Protein AF-A0A955TET7-F1 (afdb_monomer)

Sequence (62 aa):
SIVADDCQFRSHCSFDSGVIRPDHQFVLTRLAPGQYPYHCGLHPFMRGLLTIHTAHSPSSDI

Solvent-accessible surface area (backbone atoms only — not comparable to full-atom values): 4122 Å² total; per-residue (Å²): 52,50,30,30,71,69,40,51,93,84,78,52,49,91,44,68,58,48,79,67,52,90,98,56,85,77,86,84,89,81,77,72,65,45,80,44,48,29,31,25,80,85,44,77,84,49,65,53,73,48,75,40,71,71,89,70,77,79,81,83,80,129

Mean predicted aligned error: 6.12 Å

pLDDT: mean 88.9, std 10.7, range [61.97, 97.5]

Secondary structure (DSSP, 8-state):
-EEETT-BTTTB-S-B---PPTT---------SEEEEEEESS-TT-EEEEEE---PPP----

Foldseek 3Di:
DKFFPPCDPVPDGQDDQPDADPPGDGDDDDDDADKTWIADPVHRPRIDIDGDDDPDDPPPDD

Nearest PDB structures (foldseek):
  2l3s-assembly1_A  TM=2.427E-01  e=4.629E+00  Gallus gallus

Structure (mmCIF, N/CA/C/O backbone):
data_AF-A0A955TET7-F1
#
_entry.id   AF-A0A955TET7-F1
#
loop_
_atom_site.group_PDB
_atom_site.id
_atom_site.type_symbol
_atom_site.label_atom_id
_atom_site.label_alt_id
_atom_site.label_comp_id
_atom_site.label_asym_id
_atom_site.label_entity_id
_atom_site.label_seq_id
_atom_site.pdbx_PDB_ins_code
_atom_site.Cartn_x
_atom_site.Cartn_y
_atom_site.Cartn_z
_atom_site.occupancy
_atom_site.B_iso_or_equiv
_atom_site.auth_seq_id
_atom_site.auth_comp_id
_atom_site.auth_asym_id
_atom_site.auth_atom_id
_atom_site.pdbx_PDB_model_num
ATOM 1 N N . SER A 1 1 ? 4.642 -7.925 -4.247 1.00 92.12 1 SER A N 1
ATOM 2 C CA . SER A 1 1 ? 4.195 -7.720 -2.861 1.00 92.12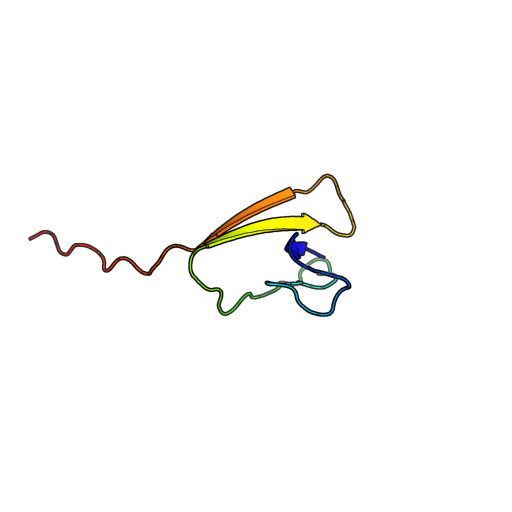 1 SER A CA 1
ATOM 3 C C . SER A 1 1 ? 4.133 -6.253 -2.626 1.00 92.12 1 SER A C 1
ATOM 5 O O . SER A 1 1 ? 5.164 -5.610 -2.722 1.00 92.12 1 SER A O 1
ATOM 7 N N . ILE A 1 2 ? 2.916 -5.747 -2.475 1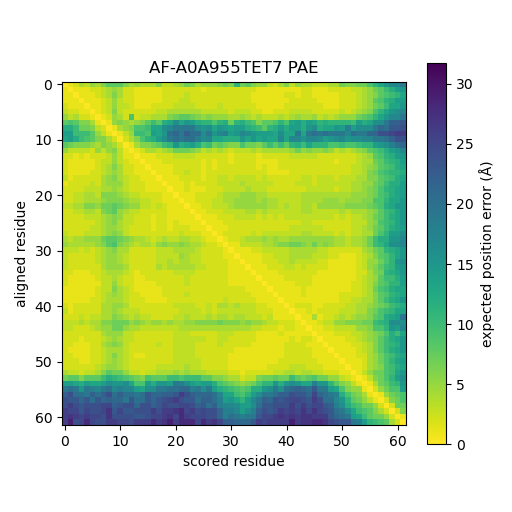.00 95.00 2 ILE A N 1
ATOM 8 C CA . ILE A 1 2 ? 2.634 -4.363 -2.123 1.00 95.00 2 ILE A CA 1
ATOM 9 C C . ILE A 1 2 ? 2.315 -4.377 -0.633 1.00 95.00 2 ILE A C 1
ATOM 11 O O . ILE A 1 2 ? 1.388 -5.072 -0.215 1.00 95.00 2 ILE A O 1
ATOM 15 N N . VAL A 1 3 ? 3.121 -3.671 0.149 1.00 94.62 3 VAL A N 1
ATOM 16 C CA . VAL A 1 3 ? 3.112 -3.727 1.612 1.00 94.62 3 VAL A CA 1
ATOM 17 C C . VAL A 1 3 ? 2.971 -2.313 2.143 1.00 94.62 3 VAL A C 1
ATOM 19 O O . VAL A 1 3 ? 3.674 -1.415 1.678 1.00 94.62 3 VAL A O 1
ATOM 22 N N . ALA A 1 4 ? 2.069 -2.119 3.101 1.00 95.44 4 ALA A N 1
ATOM 23 C CA . ALA A 1 4 ? 1.973 -0.863 3.828 1.00 95.44 4 ALA A CA 1
ATOM 24 C C . ALA A 1 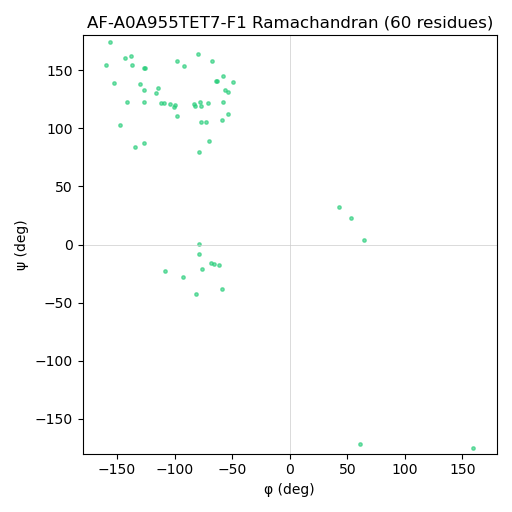4 ? 3.256 -0.606 4.642 1.00 95.44 4 ALA A C 1
ATOM 26 O O . ALA A 1 4 ? 3.838 -1.524 5.223 1.00 95.44 4 ALA A O 1
ATOM 27 N N . ASP A 1 5 ? 3.706 0.646 4.692 1.00 94.25 5 ASP A N 1
ATOM 28 C CA . ASP A 1 5 ? 4.957 1.030 5.360 1.00 94.25 5 ASP A CA 1
ATOM 29 C C . ASP A 1 5 ? 4.875 0.880 6.894 1.00 94.25 5 ASP A C 1
ATOM 31 O O . ASP A 1 5 ? 5.902 0.837 7.567 1.00 94.25 5 ASP A O 1
ATOM 35 N N . ASP A 1 6 ? 3.667 0.753 7.453 1.00 92.81 6 ASP A N 1
ATOM 36 C CA . ASP A 1 6 ? 3.418 0.520 8.881 1.00 92.81 6 ASP A CA 1
ATOM 37 C C . ASP A 1 6 ? 3.632 -0.940 9.327 1.00 92.81 6 ASP A C 1
ATOM 39 O O . ASP A 1 6 ? 3.476 -1.262 10.504 1.00 92.81 6 ASP A O 1
ATOM 43 N N . CYS A 1 7 ? 4.013 -1.818 8.399 1.00 88.62 7 CYS A N 1
ATOM 44 C CA . CYS A 1 7 ? 4.213 -3.242 8.625 1.00 88.62 7 CYS A CA 1
ATOM 45 C C . CYS A 1 7 ? 5.461 -3.513 9.486 1.00 88.62 7 CYS A C 1
ATOM 47 O O . CYS A 1 7 ? 6.569 -3.716 8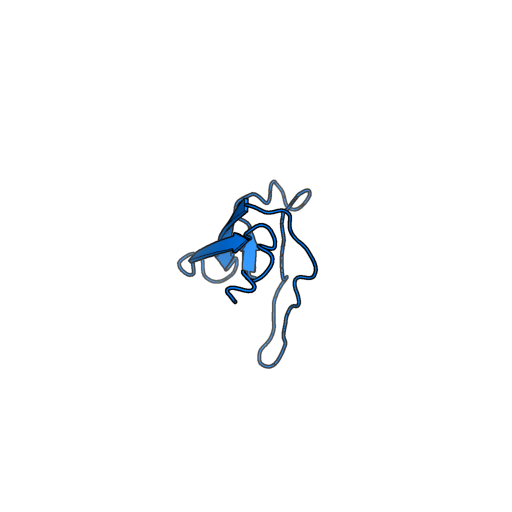.983 1.00 88.62 7 CYS A O 1
ATOM 49 N N . GLN A 1 8 ? 5.290 -3.546 10.810 1.00 76.81 8 GLN A N 1
ATOM 50 C CA . GLN A 1 8 ? 6.356 -3.896 11.754 1.00 76.81 8 GLN A CA 1
ATOM 51 C C . GLN A 1 8 ? 6.561 -5.415 11.786 1.00 76.81 8 GLN A C 1
ATOM 53 O O . GLN A 1 8 ? 5.622 -6.161 12.057 1.00 76.81 8 GLN A O 1
ATOM 58 N N . PHE A 1 9 ? 7.786 -5.879 11.500 1.00 65.75 9 PHE A N 1
ATOM 59 C CA . PHE A 1 9 ? 8.217 -7.287 11.603 1.00 65.75 9 PHE A CA 1
ATOM 60 C C . PHE A 1 9 ? 7.208 -8.332 11.069 1.00 65.75 9 PHE A C 1
ATOM 62 O O . PHE A 1 9 ? 7.143 -9.450 11.575 1.00 65.75 9 PHE A O 1
ATOM 69 N N . ARG A 1 10 ? 6.423 -7.981 10.036 1.00 64.56 10 ARG A N 1
ATOM 70 C CA . ARG A 1 10 ? 5.359 -8.815 9.438 1.00 64.56 10 ARG A CA 1
ATOM 71 C C . ARG A 1 10 ? 4.313 -9.362 10.430 1.00 64.56 10 ARG A C 1
ATOM 73 O O . ARG A 1 10 ? 3.673 -10.364 10.124 1.00 64.56 10 ARG A O 1
ATOM 80 N N . SER A 1 11 ? 4.125 -8.743 11.598 1.00 67.88 11 SER A N 1
ATOM 81 C CA . SER A 1 11 ? 3.143 -9.191 12.603 1.00 67.88 11 SER A CA 1
ATOM 82 C C . SER A 1 11 ? 1.927 -8.271 12.725 1.00 67.88 11 SER A C 1
ATOM 84 O O . SER A 1 11 ? 0.864 -8.730 13.136 1.00 67.88 11 SER A O 1
ATOM 86 N N . HIS A 1 12 ? 2.047 -6.999 12.331 1.00 80.75 12 HIS A N 1
ATOM 87 C CA . HIS A 1 12 ? 0.938 -6.045 12.320 1.00 80.75 12 HIS A CA 1
ATOM 88 C C . HIS A 1 12 ? 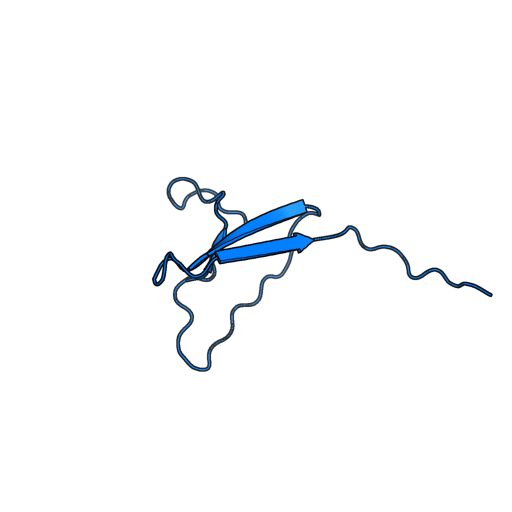1.116 -5.057 11.164 1.00 80.75 12 HIS A C 1
ATOM 90 O O . HIS A 1 12 ? 1.961 -4.168 11.223 1.00 80.75 12 HIS A O 1
ATOM 96 N N . CYS A 1 13 ? 0.357 -5.251 10.089 1.00 89.00 13 CYS A N 1
ATOM 97 C CA . CYS A 1 13 ? 0.439 -4.450 8.868 1.00 89.00 13 CYS A CA 1
ATOM 98 C C . CYS A 1 13 ? -0.974 -4.008 8.506 1.00 89.00 13 CYS A C 1
ATOM 100 O O . CYS A 1 13 ? -1.890 -4.831 8.581 1.00 89.00 13 CYS A O 1
ATOM 102 N N . SER A 1 14 ? -1.161 -2.756 8.081 1.00 94.19 14 SER A N 1
ATOM 103 C CA . SER A 1 14 ? -2.476 -2.328 7.584 1.00 94.19 14 SER A CA 1
ATOM 104 C C . SER A 1 14 ? -2.918 -3.173 6.389 1.00 94.19 14 SER A C 1
ATOM 106 O O . SER A 1 14 ? -4.084 -3.550 6.291 1.00 94.19 14 SER A O 1
ATOM 108 N N . PHE A 1 15 ? -1.976 -3.521 5.505 1.00 94.44 15 PHE A N 1
ATOM 109 C CA . PHE A 1 15 ? -2.145 -4.570 4.502 1.00 94.44 15 PHE A CA 1
ATOM 110 C C . PHE A 1 15 ? -0.796 -5.090 3.971 1.00 94.44 15 PHE A C 1
ATOM 112 O O . PHE A 1 15 ? 0.205 -4.371 3.950 1.00 94.44 15 PHE A O 1
ATOM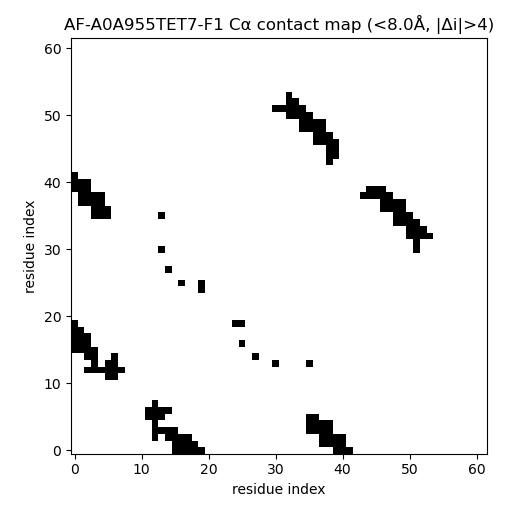 119 N N . ASP A 1 16 ? -0.797 -6.333 3.484 1.00 94.12 16 ASP A N 1
ATOM 120 C CA . ASP A 1 16 ? 0.253 -6.933 2.648 1.00 94.12 16 ASP A CA 1
ATOM 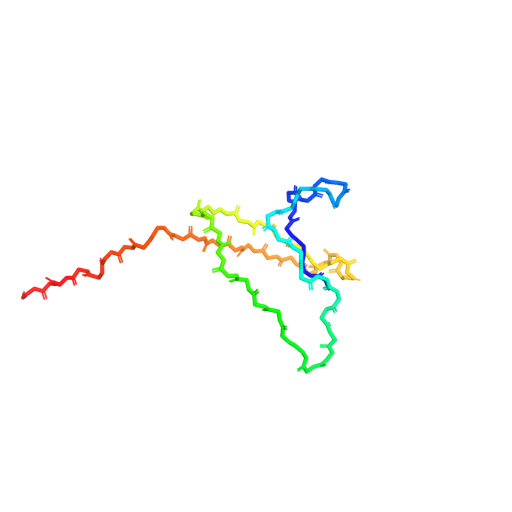121 C C . ASP A 1 16 ? -0.440 -7.800 1.591 1.00 94.12 16 ASP A C 1
ATOM 123 O O . ASP A 1 16 ? -1.214 -8.698 1.926 1.00 94.12 16 ASP A O 1
ATOM 127 N N . SER A 1 17 ? -0.191 -7.522 0.311 1.00 94.38 17 SER A N 1
ATOM 128 C CA . SER A 1 17 ? -0.783 -8.303 -0.777 1.00 94.38 17 SER A CA 1
ATOM 129 C C . SER A 1 17 ? -0.096 -9.644 -1.040 1.00 94.38 17 SER A C 1
ATOM 131 O O . SER A 1 17 ? -0.572 -10.432 -1.858 1.00 94.38 17 SER A O 1
ATOM 133 N N . GLY A 1 18 ? 1.046 -9.908 -0.398 1.00 93.38 18 GLY A N 1
ATOM 134 C CA . GLY A 1 18 ? 1.931 -11.008 -0.761 1.00 93.38 18 GLY A CA 1
ATOM 135 C C . GLY A 1 18 ? 2.454 -10.867 -2.196 1.00 93.38 18 GLY A C 1
ATOM 136 O O . GLY A 1 18 ? 2.304 -9.842 -2.863 1.00 93.38 18 GLY A O 1
ATOM 137 N N . VAL A 1 19 ? 3.141 -11.878 -2.723 1.00 94.50 19 VAL A N 1
ATOM 138 C CA . VAL A 1 19 ? 3.570 -11.834 -4.131 1.00 94.50 19 VAL A CA 1
ATOM 139 C C . VAL A 1 19 ? 2.360 -12.045 -5.042 1.00 94.50 19 VAL A C 1
ATOM 141 O O . VAL A 1 19 ? 1.885 -13.164 -5.202 1.00 94.50 19 VAL A O 1
ATOM 144 N N . ILE A 1 20 ? 1.900 -10.967 -5.677 1.00 94.56 20 ILE A N 1
ATOM 145 C CA . ILE A 1 20 ? 0.935 -11.028 -6.777 1.00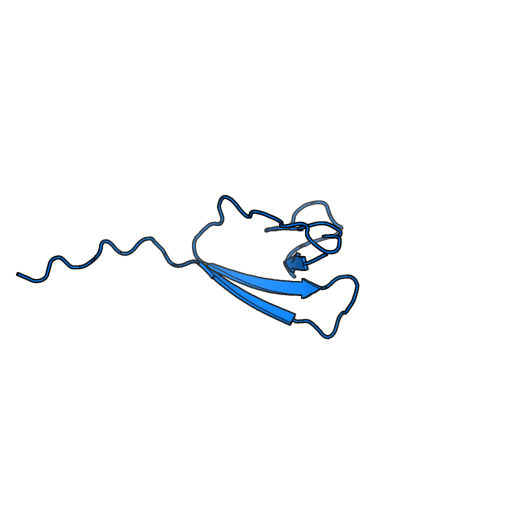 94.56 20 ILE A CA 1
ATOM 146 C C . ILE A 1 20 ? 1.688 -11.465 -8.040 1.00 94.56 20 ILE A C 1
ATOM 148 O O . ILE A 1 20 ? 2.645 -10.806 -8.451 1.00 94.56 20 ILE A O 1
ATOM 152 N N . ARG A 1 21 ? 1.295 -12.602 -8.620 1.00 94.31 21 ARG A N 1
ATOM 153 C CA . ARG A 1 21 ? 1.854 -13.125 -9.877 1.00 94.31 21 ARG A CA 1
ATOM 154 C C . ARG A 1 21 ? 1.243 -12.397 -11.088 1.00 94.31 21 ARG A C 1
ATOM 156 O O . ARG A 1 21 ? 0.196 -11.770 -10.929 1.00 94.31 21 ARG A O 1
ATOM 163 N N . PRO A 1 22 ? 1.852 -12.492 -12.285 1.00 93.75 22 PRO A N 1
ATOM 164 C CA . PRO A 1 22 ? 1.218 -12.020 -13.515 1.00 93.75 22 PRO A CA 1
ATOM 165 C C . PRO A 1 22 ? -0.214 -12.554 -13.642 1.00 93.75 22 PRO A C 1
ATOM 167 O O . PRO A 1 22 ? -0.466 -13.693 -13.260 1.00 93.75 22 PRO A O 1
ATOM 170 N N . ASP A 1 23 ? -1.134 -11.717 -14.117 1.00 95.94 23 ASP A N 1
ATOM 171 C CA . ASP A 1 23 ? -2.566 -12.014 -14.301 1.00 95.94 23 ASP A CA 1
ATOM 172 C C . ASP A 1 23 ? -3.385 -12.296 -13.025 1.00 95.94 23 ASP A C 1
ATOM 174 O O . ASP A 1 23 ? -4.586 -12.557 -13.100 1.00 95.94 23 ASP A O 1
ATOM 178 N N . HIS A 1 24 ? -2.788 -12.176 -11.836 1.00 95.31 24 HIS A N 1
ATOM 179 C CA . HIS A 1 24 ? -3.507 -12.259 -10.565 1.00 95.31 24 HIS A CA 1
ATOM 180 C C . HIS A 1 24 ? -3.845 -10.878 -9.999 1.00 95.31 24 HIS A C 1
ATOM 182 O O . HIS A 1 24 ? -3.201 -9.871 -10.291 1.00 95.31 24 HIS A O 1
ATOM 188 N N . GLN A 1 25 ? -4.851 -10.850 -9.127 1.00 95.44 25 GLN A N 1
ATOM 189 C CA . GLN A 1 25 ? -5.290 -9.650 -8.426 1.00 95.44 25 GLN A CA 1
ATOM 190 C C . GLN A 1 25 ? -5.294 -9.885 -6.918 1.00 95.44 25 GLN A C 1
ATOM 192 O O . GLN A 1 25 ? -5.486 -11.005 -6.444 1.00 95.44 25 GLN A O 1
ATOM 197 N N . PHE A 1 26 ? -5.102 -8.802 -6.172 1.00 95.25 26 PHE A N 1
ATOM 198 C CA . PHE A 1 26 ? -5.296 -8.751 -4.731 1.00 95.25 26 PHE A CA 1
ATOM 199 C C . PHE A 1 26 ? -6.454 -7.804 -4.429 1.00 95.25 26 PHE A C 1
ATOM 201 O O . PHE A 1 26 ? -6.520 -6.711 -4.990 1.00 95.25 26 PHE A O 1
ATOM 208 N N . VAL A 1 27 ? -7.351 -8.220 -3.537 1.00 95.75 27 VAL A N 1
ATOM 209 C CA . VAL A 1 27 ? -8.524 -7.440 -3.134 1.00 95.75 27 VAL A CA 1
ATOM 210 C C . VAL A 1 27 ? -8.354 -7.016 -1.681 1.00 95.75 27 VAL A C 1
ATOM 212 O O . VAL A 1 27 ? -8.229 -7.856 -0.793 1.00 95.75 27 VAL A O 1
ATOM 215 N N . LEU A 1 28 ? -8.380 -5.705 -1.447 1.00 93.56 28 LEU A N 1
ATOM 216 C CA . LEU A 1 28 ? -8.343 -5.107 -0.118 1.00 93.56 28 LEU A CA 1
ATOM 217 C C . LEU A 1 28 ? -9.764 -4.748 0.321 1.00 93.56 28 LEU A C 1
ATOM 219 O O . LEU A 1 28 ? -10.381 -3.852 -0.247 1.00 93.56 28 LEU A O 1
ATOM 223 N N . THR A 1 29 ? -10.299 -5.459 1.314 1.00 89.19 29 THR A N 1
ATOM 224 C CA . THR A 1 29 ? -11.739 -5.403 1.610 1.00 89.19 29 THR A CA 1
ATOM 225 C C . THR A 1 29 ? -12.146 -4.200 2.456 1.00 89.19 29 THR A C 1
ATOM 227 O O . THR A 1 29 ? -13.186 -3.601 2.199 1.00 89.19 29 THR A O 1
ATOM 230 N N . ARG A 1 30 ? -11.375 -3.859 3.497 1.00 87.81 30 ARG A N 1
ATOM 231 C CA . ARG A 1 30 ? -11.676 -2.744 4.408 1.00 87.81 30 ARG A CA 1
ATOM 232 C C . ARG A 1 30 ? -10.407 -2.179 5.032 1.00 87.81 30 ARG A C 1
ATOM 234 O O . ARG A 1 30 ? -9.556 -2.932 5.491 1.00 87.81 30 ARG A O 1
ATOM 241 N N . LEU A 1 31 ? -10.366 -0.857 5.119 1.00 93.12 31 LEU A N 1
ATOM 242 C CA . LEU A 1 31 ? -9.426 -0.076 5.913 1.00 93.12 31 LEU A CA 1
ATOM 243 C C . LEU A 1 31 ? -10.201 1.042 6.610 1.00 93.12 31 LEU A C 1
ATOM 245 O O . LEU A 1 31 ? -11.264 1.456 6.138 1.00 93.12 31 LEU A O 1
ATOM 249 N N . ALA A 1 32 ? -9.682 1.516 7.738 1.00 93.00 32 ALA A N 1
ATOM 250 C CA . ALA A 1 32 ? -10.209 2.723 8.357 1.00 93.00 32 ALA A CA 1
ATOM 251 C C . ALA A 1 32 ? -9.901 3.949 7.469 1.00 93.00 32 ALA A C 1
ATOM 253 O O . ALA A 1 32 ? -8.974 3.908 6.658 1.00 93.00 32 ALA A O 1
ATOM 254 N N . PRO A 1 33 ? -10.655 5.052 7.597 1.00 95.31 33 PRO A N 1
ATOM 255 C CA . PRO A 1 33 ? -10.259 6.319 7.001 1.00 95.31 33 PRO A CA 1
ATOM 256 C C . PRO A 1 33 ? -8.864 6.730 7.477 1.00 95.31 33 PRO A C 1
ATOM 258 O O . PRO A 1 33 ? -8.568 6.669 8.671 1.00 95.31 33 PRO A O 1
ATOM 261 N N . GLY A 1 34 ? -8.008 7.141 6.548 1.00 94.38 34 GLY A N 1
ATOM 262 C CA . GLY A 1 34 ? -6.607 7.406 6.841 1.00 94.38 34 GLY A CA 1
ATOM 263 C C . GLY A 1 34 ? -5.713 7.372 5.610 1.00 94.38 34 GLY A C 1
ATOM 264 O O . GLY A 1 34 ? -6.175 7.242 4.476 1.00 94.38 34 GLY A O 1
ATOM 265 N N . GLN A 1 35 ? -4.414 7.509 5.859 1.00 96.56 35 GLN A N 1
ATOM 266 C CA . GLN A 1 35 ? -3.365 7.479 4.849 1.00 96.56 35 GLN A CA 1
ATOM 267 C C . GLN A 1 35 ? -2.451 6.282 5.085 1.00 96.56 35 GLN A C 1
ATOM 269 O O . GLN A 1 35 ? -1.947 6.084 6.188 1.00 96.56 35 GLN A O 1
ATOM 274 N N . TYR A 1 36 ? -2.216 5.521 4.024 1.00 96.44 36 TYR A N 1
ATOM 275 C CA . TYR A 1 36 ? -1.441 4.292 4.041 1.00 96.44 36 TYR A CA 1
ATOM 276 C C . TYR A 1 36 ? -0.350 4.383 2.969 1.00 96.44 36 TYR A C 1
ATOM 278 O O . TYR A 1 36 ? -0.591 4.017 1.812 1.00 96.44 36 TYR A O 1
ATOM 286 N N . PRO A 1 37 ? 0.831 4.939 3.297 1.00 97.00 37 PRO A N 1
ATOM 287 C CA . PRO A 1 37 ? 1.986 4.851 2.417 1.00 97.00 37 PRO A CA 1
ATOM 288 C C . PRO A 1 37 ? 2.382 3.384 2.258 1.00 97.00 37 PRO A C 1
ATOM 290 O O . PRO A 1 37 ? 2.303 2.601 3.206 1.00 97.00 37 PRO A O 1
ATOM 293 N N . TYR A 1 38 ? 2.761 2.999 1.047 1.00 96.19 38 TYR A N 1
ATOM 294 C CA . TYR A 1 38 ? 3.104 1.622 0.727 1.00 96.19 38 TYR A CA 1
ATOM 295 C C . TYR A 1 38 ? 4.255 1.551 -0.265 1.00 96.19 38 TYR A C 1
ATOM 297 O O . TYR A 1 38 ? 4.513 2.483 -1.037 1.00 96.19 38 TYR A O 1
ATOM 305 N N . HIS A 1 39 ? 4.900 0.391 -0.301 1.00 96.00 39 HIS A N 1
ATOM 306 C CA . HIS A 1 39 ? 5.951 0.085 -1.258 1.00 96.00 39 HIS A CA 1
ATOM 307 C C . HIS A 1 39 ? 5.833 -1.335 -1.810 1.00 96.00 39 HIS A C 1
ATOM 309 O O . HIS A 1 39 ? 5.172 -2.208 -1.241 1.00 96.00 39 HIS A O 1
ATOM 315 N N . CYS A 1 40 ? 6.499 -1.584 -2.940 1.00 95.75 40 CYS A N 1
ATOM 316 C CA . CYS A 1 40 ? 6.703 -2.944 -3.414 1.00 95.75 40 CYS A CA 1
ATOM 317 C C . CYS A 1 40 ? 7.916 -3.577 -2.720 1.00 95.75 40 CYS A C 1
ATOM 319 O O . CYS A 1 40 ? 9.041 -3.114 -2.892 1.00 95.75 40 CYS A O 1
ATOM 321 N N . GLY A 1 41 ? 7.721 -4.693 -2.015 1.00 92.62 41 GLY A N 1
ATOM 322 C CA . GLY A 1 41 ? 8.809 -5.429 -1.361 1.00 92.62 41 GLY A CA 1
ATOM 323 C C . GLY A 1 41 ? 9.822 -6.066 -2.326 1.00 92.62 41 GLY A C 1
ATOM 324 O O . GLY A 1 41 ? 10.915 -6.424 -1.906 1.00 92.62 41 GLY A O 1
ATOM 325 N N . LEU A 1 42 ? 9.477 -6.210 -3.614 1.00 93.81 42 LEU A N 1
ATOM 326 C CA . LEU A 1 42 ? 10.394 -6.704 -4.657 1.00 93.81 42 LEU A CA 1
ATOM 327 C C . LEU A 1 42 ? 11.132 -5.565 -5.372 1.00 93.81 42 LEU A C 1
ATOM 329 O O . LEU A 1 42 ? 12.237 -5.752 -5.869 1.00 93.81 42 LEU A O 1
ATOM 333 N N . HIS A 1 43 ? 10.513 -4.387 -5.430 1.00 94.62 43 HIS A N 1
ATOM 334 C CA . HIS A 1 43 ? 10.990 -3.231 -6.181 1.00 94.62 43 HIS A CA 1
ATOM 335 C C . HIS A 1 43 ? 10.872 -1.990 -5.282 1.00 94.62 43 HIS A C 1
ATOM 337 O O . HIS A 1 43 ? 9.873 -1.275 -5.368 1.00 94.62 43 HIS A O 1
ATOM 343 N N . PRO A 1 44 ? 11.858 -1.711 -4.407 1.00 87.31 44 PRO A N 1
ATOM 344 C CA . PRO A 1 44 ? 11.723 -0.702 -3.345 1.00 87.31 44 PRO A CA 1
ATOM 345 C C . PRO A 1 44 ? 11.473 0.734 -3.831 1.00 87.31 44 PRO A C 1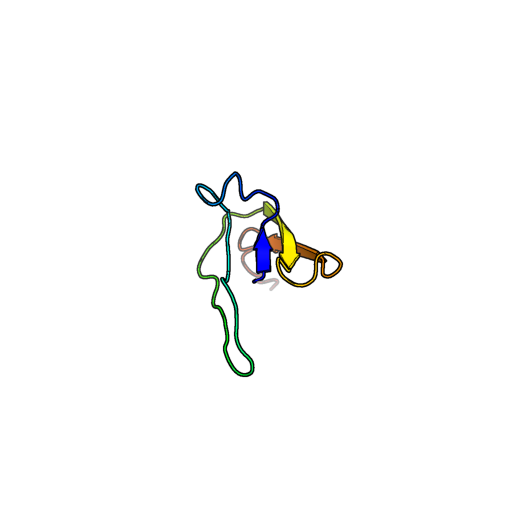
ATOM 347 O O . PRO A 1 44 ? 11.029 1.591 -3.067 1.00 87.31 44 PRO A O 1
ATOM 350 N N . PHE A 1 45 ? 11.761 1.001 -5.106 1.00 95.19 45 PHE A N 1
ATOM 351 C CA . PHE A 1 45 ? 11.492 2.275 -5.768 1.00 95.19 45 PHE A CA 1
ATOM 352 C C . PHE A 1 45 ? 10.012 2.468 -6.133 1.00 95.19 45 PHE A C 1
ATOM 354 O O . PHE A 1 45 ? 9.576 3.600 -6.318 1.00 95.19 45 PHE A O 1
ATOM 361 N N . MET A 1 46 ? 9.222 1.394 -6.228 1.00 97.50 46 MET A N 1
ATOM 362 C CA . MET A 1 46 ? 7.778 1.497 -6.422 1.00 97.50 46 MET A CA 1
ATOM 363 C C . MET A 1 46 ? 7.129 1.857 -5.090 1.00 97.50 46 MET A C 1
ATOM 365 O O . MET A 1 46 ? 7.005 1.008 -4.206 1.00 97.50 46 MET A O 1
ATOM 369 N N . ARG A 1 47 ? 6.711 3.114 -4.963 1.00 97.06 47 ARG A N 1
ATOM 370 C CA . ARG A 1 47 ? 6.052 3.653 -3.773 1.00 97.06 47 ARG A CA 1
ATOM 371 C C . ARG A 1 47 ? 4.741 4.318 -4.159 1.00 97.06 47 ARG A C 1
ATOM 373 O O . ARG A 1 47 ? 4.610 4.834 -5.267 1.00 97.06 47 ARG A O 1
ATOM 380 N N . GLY A 1 48 ? 3.794 4.333 -3.235 1.00 97.06 48 GLY A N 1
ATOM 381 C CA . GLY A 1 48 ? 2.528 5.027 -3.411 1.00 97.06 48 GLY A CA 1
ATOM 382 C C . GLY A 1 48 ? 1.891 5.394 -2.080 1.00 97.06 48 GLY A C 1
ATOM 383 O O . GLY A 1 48 ? 2.381 5.029 -1.013 1.00 97.06 48 GLY A O 1
ATOM 384 N N . LEU A 1 49 ? 0.793 6.139 -2.164 1.00 97.44 49 LEU A N 1
ATOM 385 C CA . LEU A 1 49 ? -0.023 6.542 -1.026 1.00 97.44 49 LEU A CA 1
ATOM 386 C C . LEU A 1 49 ? -1.471 6.141 -1.301 1.00 97.44 49 LEU A C 1
ATOM 388 O O . LEU A 1 49 ? -2.040 6.549 -2.312 1.00 97.44 49 LEU A O 1
ATOM 392 N N . LEU A 1 50 ? -2.058 5.338 -0.415 1.00 96.25 50 LEU A N 1
ATOM 393 C CA . LEU A 1 50 ? -3.483 5.026 -0.431 1.00 96.25 50 LEU A CA 1
ATOM 394 C C . LEU A 1 50 ? -4.194 5.897 0.606 1.00 96.25 50 LEU A C 1
ATOM 396 O O . LEU A 1 50 ? -3.903 5.798 1.796 1.00 96.25 50 LEU A O 1
ATOM 400 N N . THR A 1 51 ? -5.139 6.718 0.160 1.00 95.94 51 THR A N 1
ATOM 401 C CA . THR A 1 51 ? -5.958 7.552 1.047 1.00 95.94 51 THR A CA 1
ATOM 402 C C . THR A 1 51 ? -7.384 7.025 1.069 1.00 95.94 51 THR A C 1
ATOM 404 O O . THR A 1 51 ? -8.040 6.948 0.031 1.00 95.94 51 THR A O 1
ATOM 407 N N . ILE A 1 52 ? -7.869 6.676 2.257 1.00 94.94 52 ILE A N 1
ATOM 408 C CA . ILE A 1 52 ? -9.248 6.255 2.492 1.00 94.94 52 ILE A CA 1
ATOM 409 C C . ILE A 1 52 ? -9.987 7.409 3.150 1.00 94.94 52 ILE A C 1
ATOM 411 O O . ILE A 1 52 ? -9.617 7.875 4.227 1.00 94.94 52 ILE A O 1
ATOM 415 N N . HIS A 1 53 ? -11.043 7.865 2.493 1.00 92.06 53 HIS A N 1
ATOM 416 C CA . HIS A 1 53 ? -11.930 8.884 3.029 1.00 92.06 53 HIS A CA 1
ATOM 417 C C . HIS A 1 53 ? -13.083 8.206 3.768 1.00 92.06 53 HIS A C 1
ATOM 419 O O . HIS A 1 53 ? -13.458 7.071 3.464 1.00 92.06 53 HIS A O 1
ATOM 425 N N . THR A 1 54 ? -13.667 8.901 4.742 1.00 88.94 54 THR A N 1
ATOM 426 C CA . THR A 1 54 ? -14.991 8.518 5.229 1.00 88.94 54 THR A CA 1
ATOM 427 C C . THR A 1 54 ? -15.964 8.546 4.056 1.00 88.94 54 THR A C 1
ATOM 429 O O . THR A 1 54 ? -15.839 9.384 3.160 1.00 88.94 54 THR A O 1
ATOM 432 N N . ALA A 1 55 ? -16.931 7.628 4.047 1.00 77.38 55 ALA A N 1
ATOM 433 C CA . ALA A 1 55 ? -18.023 7.710 3.091 1.00 77.38 55 ALA A CA 1
ATOM 434 C C . ALA A 1 55 ? -18.727 9.056 3.304 1.00 77.38 55 ALA A C 1
ATOM 436 O O . ALA A 1 55 ? -19.382 9.269 4.323 1.00 77.38 55 ALA A O 1
ATOM 437 N N . HIS A 1 56 ? -18.532 9.985 2.374 1.00 70.81 56 HIS A N 1
ATOM 438 C CA . HIS A 1 56 ? -19.340 11.185 2.316 1.00 70.81 56 HIS A CA 1
ATOM 439 C C . HIS A 1 56 ? -20.619 10.781 1.590 1.00 70.81 56 HIS A C 1
ATOM 441 O O . HIS A 1 56 ? -20.547 10.299 0.458 1.00 70.81 56 HIS A O 1
ATOM 447 N N . SER A 1 57 ? -21.776 10.900 2.244 1.00 71.88 57 SER A N 1
ATOM 448 C CA . SER A 1 57 ? -23.048 10.740 1.539 1.00 71.88 57 SER A CA 1
ATOM 449 C C . SER A 1 57 ? -23.044 11.699 0.346 1.00 71.88 57 SER A C 1
ATOM 451 O O . SER A 1 57 ? -22.687 12.865 0.539 1.00 71.88 57 SER A O 1
ATOM 453 N N . PRO A 1 58 ? -23.382 11.251 -0.877 1.00 67.94 58 PRO A N 1
ATOM 454 C CA . PRO A 1 58 ? -23.501 12.173 -1.993 1.00 67.94 58 PRO A CA 1
ATOM 455 C C . PRO A 1 58 ? -24.547 13.224 -1.615 1.00 67.94 58 PRO A C 1
ATOM 457 O O . PRO A 1 58 ? -25.673 12.878 -1.251 1.00 67.94 58 PRO A O 1
ATOM 460 N N . SER A 1 59 ? -24.139 14.493 -1.639 1.00 64.94 59 SER A N 1
ATOM 461 C CA . SER A 1 59 ? -25.045 15.627 -1.481 1.00 64.94 59 SER A CA 1
ATOM 462 C C . SER A 1 59 ? -26.159 15.473 -2.514 1.00 64.94 59 SER A C 1
ATOM 464 O O . SER A 1 59 ? -25.898 15.495 -3.716 1.00 64.94 59 SER A O 1
ATOM 466 N N . SER A 1 60 ? -27.386 15.219 -2.060 1.00 66.12 60 SER A N 1
ATOM 467 C CA . SER A 1 60 ? -28.567 15.360 -2.910 1.00 66.12 60 SER A CA 1
ATOM 468 C C . SER A 1 60 ? -28.877 16.848 -2.963 1.00 66.12 60 SER A C 1
ATOM 470 O O . SER A 1 60 ? -29.705 17.333 -2.196 1.00 66.12 60 SER A O 1
ATOM 472 N N . ASP A 1 61 ? -28.140 17.575 -3.798 1.00 63.03 61 ASP A N 1
ATOM 473 C CA . ASP A 1 61 ? -28.491 18.949 -4.136 1.00 63.03 61 ASP A CA 1
ATOM 474 C C . ASP A 1 61 ? -29.737 18.908 -5.035 1.00 63.03 61 ASP A C 1
ATOM 476 O O . ASP A 1 61 ? -29.759 18.207 -6.052 1.00 63.03 61 ASP A O 1
ATOM 480 N N . ILE A 1 62 ? -30.794 19.580 -4.566 1.00 61.97 62 ILE A N 1
ATOM 481 C CA . ILE A 1 62 ? -32.145 19.634 -5.146 1.00 61.97 62 ILE A CA 1
ATOM 482 C C . ILE A 1 62 ? -32.279 20.786 -6.142 1.00 61.97 62 ILE A C 1
ATOM 484 O O . ILE A 1 62 ? -31.641 21.840 -5.910 1.00 61.97 62 ILE A O 1
#

Radius of gyration: 14.66 Å; Cα contacts (8 Å, |Δi|>4): 86; chains: 1; bounding box: 44×33×27 Å